Protein AF-A0A7K4CYC1-F1 (afdb_monomer_lite)

Secondary structure (DSSP, 8-state):
---SSSSTTTEEEEE--GGGHHHHHHHHHHHHHHHT----GGG--HHHHTTT--TT-----EEEEE-

Structure (mmCIF, N/CA/C/O backbone):
data_AF-A0A7K4CYC1-F1
#
_entry.id   AF-A0A7K4CYC1-F1
#
loop_
_atom_site.group_PDB
_atom_site.id
_atom_site.type_symbol
_atom_site.label_atom_id
_atom_site.label_alt_id
_atom_site.label_comp_id
_atom_site.label_asym_id
_atom_site.label_entity_id
_atom_site.label_seq_id
_atom_site.pdbx_PDB_ins_code
_atom_site.Cartn_x
_atom_site.Cartn_y
_atom_site.Cartn_z
_atom_site.occupancy
_atom_site.B_iso_or_equiv
_atom_site.auth_seq_id
_atom_site.auth_comp_id
_atom_site.auth_asym_id
_atom_site.auth_atom_id
_atom_site.pdbx_PDB_model_num
ATOM 1 N N . MET A 1 1 ? -2.916 -10.966 32.720 1.00 45.50 1 MET A N 1
ATOM 2 C CA . MET A 1 1 ? -2.931 -11.467 31.333 1.00 45.50 1 MET A CA 1
ATOM 3 C C . MET A 1 1 ? -4.331 -11.231 30.794 1.00 45.50 1 MET A C 1
ATOM 5 O O . MET A 1 1 ? -5.115 -12.153 30.811 1.00 45.50 1 MET A O 1
ATOM 9 N N . GLU A 1 2 ? -4.672 -10.001 30.408 1.00 46.41 2 GLU A N 1
ATOM 10 C CA . GLU A 1 2 ? -5.971 -9.681 29.790 1.00 46.41 2 GLU A CA 1
ATOM 11 C C . GLU A 1 2 ? -5.771 -8.463 28.881 1.00 46.41 2 GLU A C 1
ATOM 13 O O . GLU A 1 2 ? -5.678 -7.329 29.342 1.00 46.41 2 GLU A O 1
ATOM 18 N N . LYS A 1 3 ? -5.590 -8.707 27.583 1.00 47.91 3 LYS A N 1
ATOM 19 C CA . LYS A 1 3 ? -5.612 -7.676 26.529 1.00 47.91 3 LYS A CA 1
ATOM 20 C C . LYS A 1 3 ? -6.328 -8.193 25.270 1.00 47.91 3 LYS A C 1
ATOM 22 O O . LYS A 1 3 ? -6.067 -7.701 24.180 1.00 47.91 3 LYS A O 1
ATOM 27 N N . SER A 1 4 ? -7.184 -9.212 25.388 1.00 53.03 4 SER A N 1
ATOM 28 C CA . SER A 1 4 ? -7.836 -9.818 24.216 1.00 53.03 4 SER A CA 1
ATOM 29 C C . SER A 1 4 ? -9.205 -9.225 23.877 1.00 53.03 4 SER A C 1
ATOM 31 O O . SER A 1 4 ? -9.604 -9.303 22.722 1.00 53.03 4 SER A O 1
ATOM 33 N N . ASP A 1 5 ? -9.896 -8.577 24.821 1.00 53.97 5 ASP A N 1
ATOM 34 C CA . ASP A 1 5 ? -11.339 -8.320 24.656 1.00 53.97 5 ASP A CA 1
ATOM 35 C C . ASP A 1 5 ? -11.714 -6.889 24.220 1.00 53.97 5 ASP A C 1
ATOM 37 O O . ASP A 1 5 ? -12.882 -6.614 23.962 1.00 53.97 5 ASP A O 1
ATOM 41 N N . SER A 1 6 ? -10.762 -5.957 24.069 1.00 57.50 6 SER A N 1
ATOM 42 C CA . SER A 1 6 ? -11.092 -4.540 23.809 1.00 57.50 6 SER A CA 1
ATOM 43 C C . SER A 1 6 ? -11.074 -4.095 22.339 1.00 57.50 6 SER A C 1
ATOM 45 O O . SER A 1 6 ? -11.286 -2.913 22.076 1.00 57.50 6 SER A O 1
ATOM 47 N N . LEU A 1 7 ? -10.784 -4.982 21.380 1.00 55.56 7 LEU A N 1
ATOM 48 C CA . LEU A 1 7 ? -10.614 -4.601 19.964 1.00 55.56 7 LEU A CA 1
ATOM 49 C C . LEU A 1 7 ? -11.770 -5.038 19.055 1.00 55.56 7 LEU A C 1
ATOM 51 O O . LEU A 1 7 ? -11.962 -4.448 17.996 1.00 55.56 7 LEU A O 1
ATOM 55 N N . ALA A 1 8 ? -12.587 -6.012 19.466 1.00 55.72 8 ALA A N 1
ATOM 56 C CA . ALA A 1 8 ? -13.632 -6.580 18.608 1.00 55.72 8 ALA A CA 1
ATOM 57 C C . ALA A 1 8 ? -14.722 -5.567 18.190 1.00 55.72 8 ALA A C 1
ATOM 5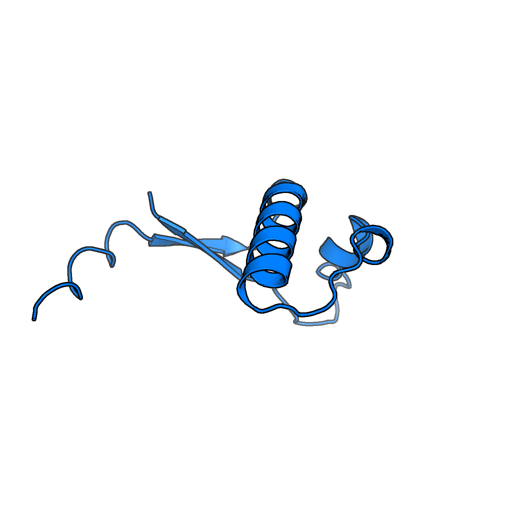9 O O . ALA A 1 8 ? -15.360 -5.752 17.160 1.00 55.72 8 ALA A O 1
ATOM 60 N N . GLY A 1 9 ? -14.910 -4.483 18.955 1.00 61.00 9 GLY A N 1
ATOM 61 C CA . GLY A 1 9 ? -15.863 -3.409 18.645 1.00 61.00 9 GLY A CA 1
ATOM 62 C C . GLY A 1 9 ? -15.287 -2.205 17.889 1.00 61.00 9 GLY A C 1
ATOM 63 O O . GLY A 1 9 ? -16.034 -1.268 17.633 1.00 61.00 9 GLY A O 1
ATOM 64 N N . LYS A 1 10 ? -13.985 -2.197 17.569 1.00 77.81 10 LYS A N 1
ATOM 65 C CA . LYS A 1 10 ? -13.285 -1.047 16.962 1.00 77.81 10 LYS A CA 1
ATOM 66 C C . LYS A 1 10 ? -12.491 -1.388 15.703 1.00 77.81 10 LYS A C 1
ATOM 68 O O . LYS A 1 10 ? -11.806 -0.529 15.179 1.00 77.81 10 LYS A O 1
ATOM 73 N N . VAL A 1 11 ? -12.516 -2.632 15.225 1.00 82.06 11 VAL A N 1
ATOM 74 C CA . VAL A 1 11 ? -11.750 -3.018 14.032 1.00 82.06 11 VAL A CA 1
ATOM 75 C C . VAL A 1 11 ? -12.663 -3.027 12.811 1.00 82.06 11 VAL A C 1
ATOM 77 O O . VAL A 1 11 ? -13.553 -3.871 12.705 1.00 82.06 11 VAL A O 1
ATOM 80 N N . LEU A 1 12 ? -12.425 -2.114 11.870 1.00 84.12 12 LEU A N 1
ATOM 81 C CA . LEU A 1 12 ? -13.073 -2.106 10.563 1.00 84.12 12 LEU A CA 1
ATOM 82 C C . LEU A 1 12 ? -12.242 -2.934 9.578 1.00 84.12 12 LEU A C 1
ATOM 84 O O . LEU A 1 12 ? -11.056 -2.686 9.368 1.00 84.12 12 LEU A O 1
ATOM 88 N N . VAL A 1 13 ? -12.881 -3.918 8.945 1.00 84.06 13 VAL A N 1
ATOM 89 C CA . VAL A 1 13 ? -12.266 -4.744 7.900 1.00 84.06 13 VAL A CA 1
ATOM 90 C C . VAL A 1 13 ? -12.793 -4.289 6.544 1.00 84.06 13 VAL A C 1
ATOM 92 O O . VAL A 1 13 ? -13.999 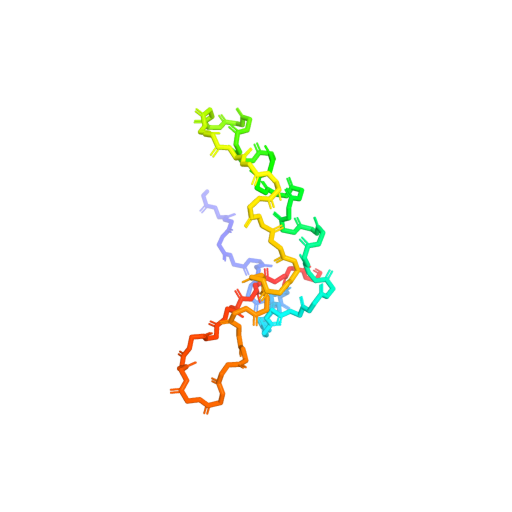-4.334 6.296 1.00 84.06 13 VAL A O 1
ATOM 95 N N . ARG A 1 14 ? -11.903 -3.849 5.652 1.00 85.88 14 ARG A N 1
ATOM 96 C CA . ARG A 1 14 ? -12.280 -3.331 4.328 1.00 85.88 14 ARG A CA 1
ATOM 97 C C . ARG A 1 14 ? -11.300 -3.729 3.234 1.00 85.88 14 ARG A C 1
ATOM 99 O O . ARG A 1 14 ? -10.157 -4.095 3.490 1.00 85.88 14 ARG A O 1
ATOM 106 N N . ASN A 1 15 ? -11.743 -3.595 1.988 1.00 83.06 15 ASN A N 1
ATOM 107 C CA . ASN A 1 15 ? -10.863 -3.750 0.835 1.00 83.06 15 ASN A CA 1
ATOM 108 C C . ASN A 1 15 ? -9.764 -2.683 0.846 1.00 83.06 15 ASN A C 1
ATOM 110 O O . ASN A 1 15 ? -10.011 -1.520 1.191 1.00 83.06 15 ASN A O 1
ATOM 114 N N . TYR A 1 16 ? -8.579 -3.090 0.399 1.00 81.50 16 TYR A N 1
ATOM 115 C CA . TYR A 1 16 ? -7.479 -2.187 0.100 1.00 81.50 16 TYR A CA 1
ATOM 116 C C . TYR A 1 16 ? -7.885 -1.191 -0.993 1.00 81.50 16 TYR A C 1
ATOM 118 O O . TYR A 1 16 ? -8.472 -1.559 -2.016 1.00 81.50 16 TYR A O 1
ATOM 126 N N . ARG A 1 17 ? -7.581 0.082 -0.773 1.00 81.69 17 ARG A N 1
ATOM 127 C CA . ARG A 1 17 ? -7.886 1.207 -1.659 1.00 81.69 17 ARG A CA 1
ATOM 128 C C . ARG A 1 17 ? -6.589 1.808 -2.175 1.00 81.69 17 ARG A C 1
ATOM 130 O O . ARG A 1 17 ? -5.546 1.712 -1.541 1.00 81.69 17 ARG A O 1
ATOM 137 N N . LYS A 1 18 ? -6.671 2.538 -3.290 1.00 79.25 18 LYS A N 1
ATOM 138 C CA . LYS A 1 18 ? -5.524 3.299 -3.810 1.00 79.25 18 LYS A CA 1
ATOM 139 C C . LYS A 1 18 ? -4.941 4.263 -2.759 1.00 79.25 18 LYS A C 1
ATOM 141 O O . LYS A 1 18 ? -3.734 4.453 -2.716 1.00 79.25 18 LYS A O 1
ATOM 146 N N . SER A 1 19 ? -5.786 4.828 -1.894 1.00 83.31 19 SER A N 1
ATOM 147 C CA . SER A 1 19 ? -5.371 5.717 -0.801 1.00 83.31 19 SER A CA 1
ATOM 148 C C . SER A 1 19 ? -4.482 5.048 0.254 1.00 83.31 19 SER A C 1
ATOM 150 O O . SER A 1 19 ? -3.757 5.752 0.944 1.00 83.31 19 SER A O 1
ATOM 152 N N . ASP A 1 20 ? -4.506 3.717 0.377 1.00 82.06 20 ASP A N 1
ATOM 153 C CA . ASP A 1 20 ? -3.706 2.983 1.371 1.00 82.06 20 ASP A CA 1
ATOM 154 C C . ASP A 1 20 ? -2.248 2.781 0.922 1.00 82.06 20 ASP A C 1
ATOM 156 O O . ASP A 1 20 ? -1.405 2.319 1.695 1.00 82.06 20 ASP A O 1
ATOM 160 N N . TYR A 1 21 ? -1.943 3.119 -0.334 1.00 83.25 21 TYR A N 1
ATOM 161 C CA . TYR A 1 21 ? -0.655 2.875 -0.973 1.00 83.25 21 TYR A CA 1
ATOM 162 C C . TYR A 1 21 ? 0.516 3.518 -0.234 1.00 83.25 21 TYR A C 1
ATOM 164 O O . TYR A 1 21 ? 1.443 2.817 0.170 1.00 83.25 21 TYR A O 1
ATOM 172 N N . GLU A 1 22 ? 0.451 4.824 0.017 1.00 86.81 22 GLU A N 1
ATOM 173 C CA . GLU A 1 22 ? 1.537 5.539 0.698 1.00 86.81 22 GLU A CA 1
ATOM 174 C C . GLU A 1 22 ? 1.761 5.017 2.122 1.00 86.81 22 GLU A C 1
ATOM 176 O O . GLU A 1 22 ? 2.901 4.777 2.520 1.00 86.81 22 GLU A O 1
ATOM 181 N N . ALA A 1 23 ? 0.677 4.741 2.858 1.00 87.25 23 ALA A N 1
ATOM 182 C CA . ALA A 1 23 ? 0.754 4.150 4.194 1.00 87.25 23 ALA A CA 1
ATOM 183 C C . ALA A 1 23 ? 1.399 2.753 4.170 1.00 87.25 23 ALA A C 1
ATOM 185 O O . ALA A 1 23 ? 2.182 2.404 5.049 1.00 87.25 23 ALA A O 1
ATOM 186 N N . THR A 1 24 ? 1.130 1.966 3.126 1.00 85.81 24 THR A N 1
ATOM 187 C CA . THR A 1 24 ? 1.740 0.642 2.939 1.00 85.81 24 THR A CA 1
ATOM 188 C C . THR A 1 24 ? 3.232 0.738 2.644 1.00 85.81 24 THR A C 1
ATOM 190 O O . THR A 1 24 ? 4.006 -0.056 3.174 1.00 85.81 24 THR A O 1
ATOM 193 N N . LEU A 1 25 ? 3.662 1.700 1.821 1.00 87.88 25 LEU A N 1
ATOM 194 C CA . LEU A 1 25 ? 5.087 1.906 1.545 1.00 87.88 25 LEU A CA 1
ATOM 195 C C . LEU A 1 25 ? 5.845 2.362 2.792 1.00 87.88 25 LEU A C 1
ATOM 197 O O . LEU A 1 25 ? 6.966 1.904 3.005 1.00 87.88 25 LEU A O 1
ATOM 201 N N . ALA A 1 26 ? 5.239 3.236 3.602 1.00 90.25 26 ALA A N 1
ATOM 202 C CA . ALA A 1 26 ? 5.808 3.662 4.877 1.00 90.25 26 ALA A CA 1
ATOM 203 C C . ALA A 1 26 ? 5.991 2.465 5.821 1.00 90.25 26 ALA A C 1
ATOM 205 O O . ALA A 1 26 ? 7.102 2.210 6.277 1.00 90.25 26 ALA A O 1
ATOM 206 N N . LEU A 1 27 ? 4.941 1.655 5.997 1.00 87.56 27 LEU A N 1
ATOM 207 C CA . LEU A 1 27 ? 4.998 0.443 6.814 1.00 87.56 27 LEU A CA 1
ATOM 208 C C . LEU A 1 27 ? 6.068 -0.543 6.313 1.00 87.56 27 LEU A C 1
ATOM 210 O O . LEU A 1 27 ? 6.841 -1.077 7.098 1.00 87.56 27 LEU A O 1
ATOM 214 N N . MET A 1 28 ? 6.151 -0.784 5.004 1.00 86.69 28 MET A N 1
ATOM 215 C CA . MET A 1 28 ? 7.153 -1.695 4.437 1.00 86.69 28 MET A CA 1
ATOM 216 C C . MET A 1 28 ? 8.586 -1.195 4.637 1.00 86.69 28 MET A C 1
ATOM 218 O O . MET A 1 28 ? 9.478 -2.013 4.861 1.00 86.69 28 MET A O 1
ATOM 222 N N . ALA A 1 29 ? 8.809 0.121 4.586 1.00 89.75 29 ALA A N 1
ATOM 223 C CA . ALA A 1 29 ? 10.104 0.715 4.896 1.00 89.75 29 ALA A CA 1
ATOM 224 C C . ALA A 1 29 ? 10.475 0.511 6.376 1.00 89.75 29 ALA A C 1
ATOM 226 O O . ALA A 1 29 ? 11.579 0.054 6.662 1.00 89.75 29 ALA A O 1
ATOM 227 N N . GLU A 1 30 ? 9.539 0.748 7.299 1.00 92.19 30 GLU A N 1
ATOM 228 C CA . GLU A 1 30 ? 9.748 0.517 8.738 1.00 92.19 30 GLU A CA 1
ATOM 229 C C . GLU A 1 30 ? 10.042 -0.957 9.050 1.00 92.19 30 GLU A C 1
ATOM 231 O O . GLU A 1 30 ? 10.965 -1.273 9.804 1.00 92.19 30 GLU A O 1
ATOM 236 N N . ILE A 1 31 ? 9.290 -1.883 8.447 1.00 89.38 31 ILE A N 1
ATOM 237 C CA . ILE A 1 31 ? 9.499 -3.325 8.630 1.00 89.38 31 ILE A CA 1
ATOM 238 C C . ILE A 1 31 ? 10.855 -3.738 8.023 1.00 89.38 31 ILE A C 1
ATOM 240 O O . ILE A 1 31 ? 11.583 -4.521 8.632 1.00 89.38 31 ILE A O 1
ATOM 244 N N . SER A 1 32 ? 11.231 -3.185 6.864 1.00 90.75 32 SER A N 1
ATOM 245 C CA . SER A 1 32 ? 12.527 -3.432 6.213 1.00 90.75 32 SER A CA 1
ATOM 246 C C . SER A 1 32 ? 13.700 -3.032 7.096 1.00 90.75 32 SER A C 1
ATOM 248 O O . SER A 1 32 ? 14.637 -3.816 7.241 1.00 90.75 32 SER A O 1
ATOM 250 N N . GLU A 1 33 ? 13.621 -1.865 7.729 1.00 91.50 33 GLU A N 1
ATOM 251 C CA . GLU A 1 33 ? 14.619 -1.401 8.690 1.00 91.50 33 GLU A CA 1
ATOM 252 C C . GLU A 1 33 ? 14.638 -2.293 9.940 1.00 91.50 33 GLU A C 1
ATOM 254 O O . GLU A 1 33 ? 15.684 -2.824 10.315 1.00 91.50 33 GLU A O 1
ATOM 259 N N . THR A 1 34 ? 13.465 -2.543 10.527 1.00 95.31 34 THR A N 1
ATOM 260 C CA . THR A 1 34 ? 13.322 -3.296 11.785 1.00 95.31 34 THR A CA 1
ATOM 261 C C . THR A 1 34 ? 13.830 -4.733 11.671 1.00 95.31 34 THR A C 1
ATOM 263 O O . THR A 1 34 ? 14.473 -5.244 12.587 1.00 95.31 34 THR A O 1
ATOM 266 N N . PHE A 1 35 ? 13.549 -5.400 10.552 1.00 93.88 35 PHE A N 1
ATOM 267 C CA . PHE A 1 35 ? 13.878 -6.812 10.342 1.00 93.88 35 PHE A CA 1
ATOM 268 C C . PHE A 1 35 ? 15.019 -7.026 9.341 1.00 93.88 35 PHE A C 1
ATOM 270 O O . PHE A 1 35 ? 15.330 -8.167 9.003 1.00 93.88 35 PHE A O 1
ATOM 277 N N . SER A 1 36 ? 15.662 -5.945 8.885 1.00 89.25 36 SER A N 1
ATOM 278 C CA . SER A 1 36 ? 16.838 -5.968 8.005 1.00 89.25 36 SER A CA 1
ATOM 279 C C . SER A 1 36 ? 16.660 -6.789 6.716 1.00 89.25 36 SER A C 1
ATOM 281 O O . SER A 1 36 ? 17.594 -7.454 6.263 1.00 89.25 36 SER A O 1
ATOM 283 N N . PHE A 1 37 ? 15.477 -6.749 6.094 1.00 87.25 37 PHE A N 1
ATOM 284 C CA . PHE A 1 37 ? 15.288 -7.280 4.735 1.00 87.25 37 PHE A CA 1
ATOM 285 C C . PHE A 1 37 ? 15.327 -6.157 3.704 1.00 87.25 37 PHE A C 1
ATOM 287 O O . PHE A 1 37 ? 15.026 -5.005 3.998 1.00 87.25 37 PHE A O 1
ATOM 294 N N . TYR A 1 38 ? 15.666 -6.498 2.463 1.00 85.31 38 TYR A N 1
ATOM 295 C CA . TYR A 1 38 ? 15.746 -5.531 1.375 1.00 85.31 38 TYR A CA 1
ATOM 296 C C . TYR A 1 38 ? 14.355 -5.124 0.865 1.00 85.31 38 TYR A C 1
ATOM 298 O O . TYR A 1 38 ? 13.604 -5.959 0.354 1.00 85.31 38 TYR A O 1
ATOM 306 N N . PHE A 1 39 ? 14.043 -3.830 0.948 1.00 85.50 39 PHE A N 1
ATOM 307 C CA . PHE A 1 39 ? 12.857 -3.219 0.353 1.00 85.50 39 PHE A CA 1
ATOM 308 C C . PHE A 1 39 ? 13.255 -2.185 -0.705 1.00 85.50 39 PHE A C 1
ATOM 310 O O . PHE A 1 39 ? 13.954 -1.215 -0.427 1.00 85.50 39 PHE A O 1
ATOM 317 N N . ASP A 1 40 ? 12.787 -2.394 -1.936 1.00 85.06 40 ASP A N 1
ATOM 318 C CA . ASP A 1 40 ? 13.027 -1.503 -3.073 1.00 85.06 40 ASP A CA 1
ATOM 319 C C . ASP A 1 40 ? 11.729 -0.806 -3.472 1.00 85.06 40 ASP A C 1
ATOM 321 O O . ASP A 1 40 ? 10.906 -1.367 -4.203 1.00 85.06 40 ASP A O 1
ATOM 325 N N . LYS A 1 41 ? 11.560 0.434 -3.005 1.00 81.88 41 LYS A N 1
ATOM 326 C CA . LYS A 1 41 ? 10.364 1.248 -3.263 1.00 81.88 41 LYS A CA 1
ATOM 327 C C . LYS A 1 41 ? 10.070 1.402 -4.761 1.00 81.88 41 LYS A C 1
ATOM 329 O O . LYS A 1 41 ? 8.907 1.484 -5.132 1.00 81.88 41 LYS A O 1
ATOM 334 N N . SER A 1 42 ? 11.084 1.393 -5.632 1.00 81.69 42 SER A N 1
ATOM 335 C CA . SER A 1 42 ? 10.898 1.598 -7.079 1.00 81.69 42 SER A CA 1
ATOM 336 C C . SER A 1 4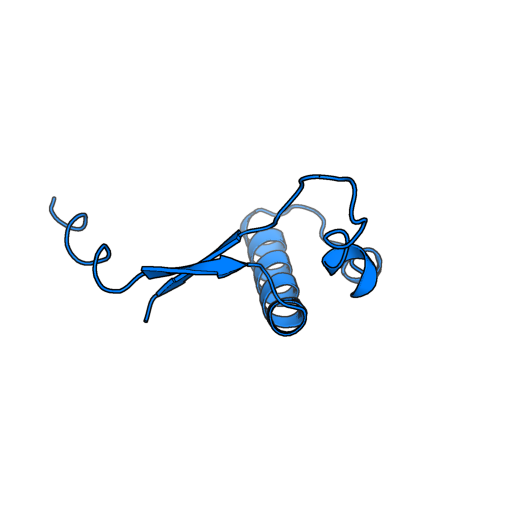2 ? 10.179 0.435 -7.776 1.00 81.69 42 SER A C 1
ATOM 338 O O . SER A 1 42 ? 9.549 0.625 -8.817 1.00 81.69 42 SER A O 1
ATOM 340 N N . LYS A 1 43 ? 10.233 -0.767 -7.187 1.00 78.00 43 LYS A N 1
ATOM 341 C CA . LYS A 1 43 ? 9.545 -1.971 -7.688 1.00 78.00 43 LYS A CA 1
ATOM 342 C C . LYS A 1 43 ? 8.088 -2.053 -7.253 1.00 78.00 43 LYS A C 1
ATOM 344 O O . LYS A 1 43 ? 7.323 -2.841 -7.811 1.00 78.00 43 LYS A O 1
ATOM 349 N N . TRP A 1 44 ? 7.704 -1.249 -6.270 1.00 74.75 44 TRP A N 1
ATOM 350 C CA . TRP A 1 44 ? 6.327 -1.092 -5.850 1.00 74.75 44 TRP A CA 1
ATOM 351 C C . TRP A 1 44 ? 5.760 0.051 -6.679 1.00 74.75 44 TRP A C 1
ATOM 353 O O . TRP A 1 44 ? 6.060 1.211 -6.435 1.00 74.75 44 TRP A O 1
ATOM 363 N N . THR A 1 45 ? 5.025 -0.280 -7.739 1.00 68.88 45 THR A N 1
ATOM 364 C CA . THR A 1 45 ? 4.290 0.714 -8.527 1.00 68.88 45 THR A CA 1
ATOM 365 C C . THR A 1 45 ? 2.874 0.849 -7.969 1.00 68.88 45 THR A C 1
ATOM 367 O O . THR A 1 45 ? 2.297 -0.138 -7.511 1.00 68.88 45 THR A O 1
ATOM 370 N N . GLU A 1 46 ? 2.254 2.031 -8.064 1.00 63.84 46 GLU A N 1
ATOM 371 C CA . GLU A 1 46 ? 0.836 2.211 -7.686 1.00 63.84 46 GLU A CA 1
ATOM 372 C C . GLU A 1 46 ? -0.074 1.202 -8.407 1.00 63.84 46 GLU A C 1
ATOM 374 O O . GLU A 1 46 ? -1.029 0.676 -7.839 1.00 63.84 46 GLU A O 1
ATOM 379 N N . SER A 1 47 ? 0.264 0.882 -9.661 1.00 60.47 47 SER A N 1
ATOM 380 C CA . SER A 1 47 ? -0.407 -0.134 -10.473 1.00 60.47 47 SER A CA 1
ATOM 381 C C . SER A 1 47 ? -0.157 -1.571 -9.992 1.00 60.47 47 SER A C 1
ATOM 383 O O . SER A 1 47 ? -1.024 -2.425 -10.160 1.00 60.47 47 SER A O 1
ATOM 385 N N . ALA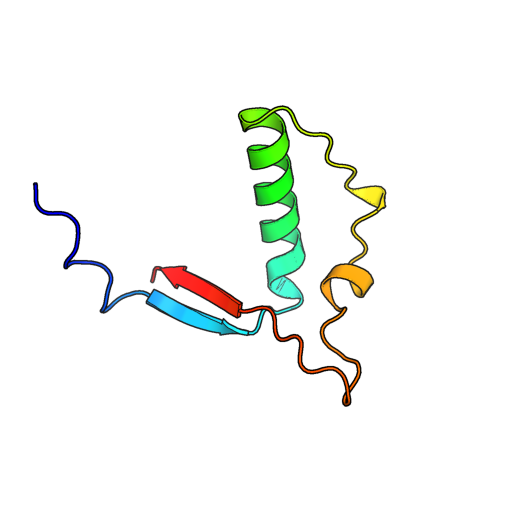 A 1 48 ? 0.994 -1.852 -9.372 1.00 57.12 48 ALA A N 1
ATOM 386 C CA . ALA A 1 48 ? 1.292 -3.128 -8.725 1.00 57.12 48 ALA A CA 1
ATOM 387 C C . ALA A 1 48 ? 0.580 -3.255 -7.369 1.00 57.12 48 ALA A C 1
ATOM 389 O O . ALA A 1 48 ? 0.106 -4.345 -7.052 1.00 57.12 48 ALA A O 1
ATOM 390 N N . GLY A 1 49 ? 0.412 -2.148 -6.634 1.00 51.47 49 GLY A N 1
ATOM 391 C CA . GLY A 1 49 ? -0.515 -2.047 -5.497 1.00 51.47 49 GLY A CA 1
ATOM 392 C C . GLY A 1 49 ? -1.982 -2.243 -5.914 1.00 51.47 49 GLY A C 1
ATOM 393 O O . GLY A 1 49 ? -2.788 -2.770 -5.154 1.00 51.47 49 GLY A O 1
ATOM 394 N N . LEU A 1 50 ? -2.301 -1.918 -7.171 1.00 51.69 50 LEU A N 1
ATOM 395 C CA . LEU A 1 50 ? -3.571 -2.178 -7.856 1.00 51.69 50 LEU A CA 1
ATOM 396 C C . LEU A 1 50 ? -3.608 -3.504 -8.640 1.00 51.69 50 LEU A C 1
ATOM 398 O O . LEU A 1 50 ? -4.526 -3.690 -9.445 1.00 51.69 50 LEU A O 1
ATOM 402 N N . ARG A 1 51 ? -2.743 -4.498 -8.360 1.00 50.59 51 ARG A N 1
ATOM 403 C CA . ARG A 1 51 ? -2.944 -5.905 -8.817 1.00 50.59 51 ARG A CA 1
ATOM 404 C C . ARG A 1 51 ? -4.185 -6.584 -8.190 1.00 50.59 51 ARG A C 1
ATOM 406 O O . ARG A 1 51 ? -4.246 -7.799 -8.049 1.00 50.59 51 ARG A O 1
ATOM 413 N N . LEU A 1 52 ? -5.179 -5.765 -7.869 1.00 49.19 52 LEU A N 1
ATOM 414 C CA . LEU A 1 52 ? -6.536 -6.029 -7.432 1.00 49.19 52 LEU A CA 1
ATOM 415 C C . LEU A 1 52 ? -7.579 -5.947 -8.552 1.00 49.19 52 LEU A C 1
ATOM 417 O O . LEU A 1 52 ? -8.744 -6.196 -8.278 1.00 49.19 52 LEU A O 1
ATOM 421 N N . PHE A 1 53 ? -7.231 -5.608 -9.796 1.00 44.94 53 PHE A N 1
ATOM 422 C CA . PHE A 1 53 ? -8.264 -5.403 -10.821 1.00 44.94 53 PHE A CA 1
ATOM 423 C C . PHE A 1 53 ? -7.954 -6.090 -12.149 1.00 44.94 53 PHE A C 1
ATOM 425 O O . PHE A 1 53 ? -7.901 -5.466 -13.204 1.00 44.94 53 PHE A O 1
ATOM 432 N N . GLN A 1 54 ? -7.824 -7.416 -12.110 1.00 44.38 54 GLN A N 1
ATOM 433 C CA . GLN A 1 54 ? -8.305 -8.230 -13.225 1.00 44.38 54 GLN A CA 1
ATOM 434 C C . GLN A 1 54 ? -9.643 -8.841 -12.783 1.00 44.38 54 GLN A C 1
ATOM 436 O O . GLN A 1 54 ? -9.631 -9.625 -11.834 1.00 44.38 54 GLN A O 1
ATOM 441 N N . PRO A 1 55 ? -10.779 -8.539 -13.443 1.00 46.06 55 PRO A N 1
ATOM 442 C CA . PRO A 1 55 ? -12.114 -9.032 -13.066 1.00 46.06 55 PRO A CA 1
ATOM 443 C C . PRO A 1 55 ? -12.293 -10.567 -13.043 1.00 46.06 55 PRO A C 1
ATOM 445 O O . PRO A 1 55 ? -13.403 -11.040 -12.834 1.00 46.06 55 PRO A O 1
ATOM 448 N N . GLY A 1 56 ? -11.227 -11.346 -13.270 1.00 48.19 56 GLY A N 1
ATOM 449 C CA . GLY A 1 56 ? -11.213 -12.810 -13.229 1.00 48.19 56 GLY A CA 1
ATOM 450 C C . GLY A 1 56 ? -10.235 -13.438 -12.224 1.00 48.19 56 GLY A C 1
ATOM 451 O O . GLY A 1 56 ? -10.214 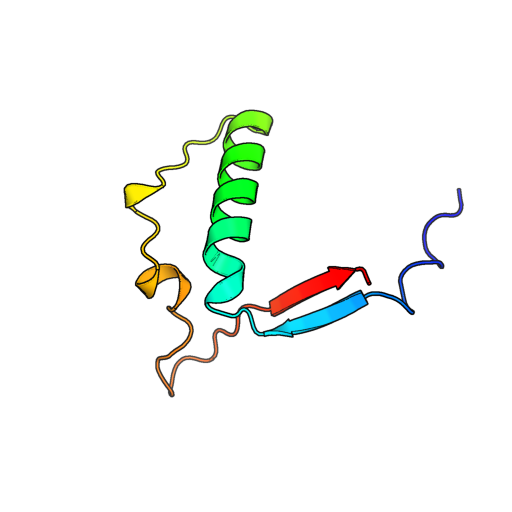-14.660 -12.122 1.00 48.19 56 GLY A O 1
ATOM 452 N N . TYR A 1 57 ? -9.436 -12.662 -11.476 1.00 50.59 57 TYR A N 1
ATOM 453 C CA . TYR A 1 57 ? -8.496 -13.206 -10.484 1.00 50.59 57 TYR A CA 1
ATOM 454 C C . TYR A 1 57 ? -8.869 -12.760 -9.066 1.00 50.59 57 TYR A C 1
ATOM 456 O O . TYR A 1 57 ? -8.693 -11.614 -8.668 1.00 50.59 57 TYR A O 1
ATOM 464 N N . SER A 1 58 ? -9.378 -13.718 -8.298 1.00 50.31 58 SER A N 1
ATOM 465 C CA . SER A 1 58 ? -9.976 -13.639 -6.960 1.00 50.31 58 SER A CA 1
ATOM 466 C C . SER A 1 58 ? -9.013 -13.291 -5.809 1.00 50.31 58 SER A C 1
ATOM 468 O O . SER A 1 58 ? -9.093 -13.891 -4.736 1.00 50.31 58 SER A O 1
ATOM 470 N N . ARG A 1 59 ? -8.053 -12.381 -6.003 1.00 55.66 59 ARG A N 1
ATOM 471 C CA . ARG A 1 59 ? -7.117 -11.974 -4.941 1.00 55.66 59 ARG A CA 1
ATOM 472 C C . ARG A 1 59 ? -7.464 -10.581 -4.446 1.00 55.66 59 ARG A C 1
ATOM 474 O O . ARG A 1 59 ? -6.948 -9.595 -4.954 1.00 55.66 59 ARG A O 1
ATOM 481 N N . THR A 1 60 ? -8.346 -10.532 -3.454 1.00 64.75 60 THR A N 1
ATOM 482 C CA . THR A 1 60 ? -8.687 -9.313 -2.718 1.00 64.75 60 THR A CA 1
ATOM 483 C C . THR A 1 60 ? -7.708 -9.121 -1.562 1.00 64.75 60 THR 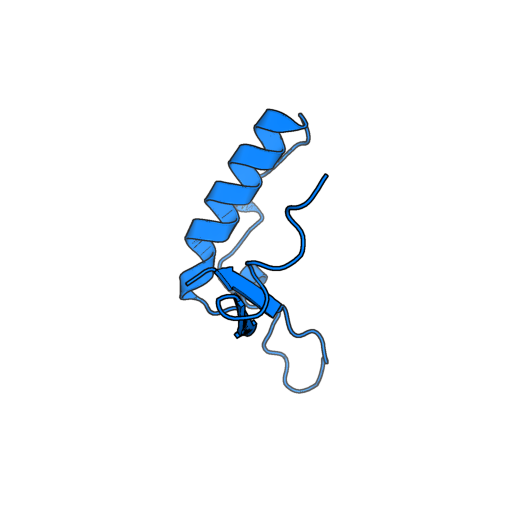A C 1
ATOM 485 O O . THR A 1 60 ? -7.587 -9.993 -0.706 1.00 64.75 60 THR A O 1
ATOM 488 N N . THR A 1 61 ? -7.018 -7.982 -1.519 1.00 73.81 61 THR A N 1
ATOM 489 C CA . THR A 1 61 ? -6.225 -7.563 -0.361 1.00 73.81 61 THR A CA 1
ATOM 490 C C . THR A 1 61 ? -7.162 -6.863 0.611 1.00 73.81 61 THR A C 1
ATOM 492 O O . THR A 1 61 ? -7.888 -5.942 0.227 1.00 73.81 61 THR A O 1
ATOM 495 N N . ILE A 1 62 ? -7.152 -7.311 1.862 1.00 79.19 62 ILE A N 1
ATOM 496 C CA . ILE A 1 62 ? -8.006 -6.801 2.934 1.00 79.19 62 ILE A CA 1
ATOM 497 C C . ILE A 1 62 ? -7.125 -6.063 3.943 1.00 79.19 62 ILE A C 1
ATOM 499 O O . ILE A 1 62 ? -6.029 -6.521 4.262 1.00 79.19 62 ILE A O 1
ATOM 503 N N . VAL A 1 63 ? -7.615 -4.929 4.434 1.00 81.88 63 VAL A N 1
ATOM 504 C CA . VAL A 1 63 ? -7.007 -4.137 5.506 1.00 81.88 63 VAL A CA 1
ATOM 505 C C . VAL A 1 63 ? -7.919 -4.204 6.723 1.00 81.88 63 VAL A C 1
ATOM 507 O O . VAL A 1 63 ? -9.139 -4.085 6.592 1.00 81.88 63 VAL A O 1
ATOM 510 N N . ALA A 1 64 ? -7.319 -4.400 7.894 1.00 84.75 64 ALA A N 1
ATOM 511 C CA . ALA A 1 64 ? -7.972 -4.213 9.180 1.00 84.75 64 ALA A CA 1
ATOM 512 C C . ALA A 1 64 ? -7.431 -2.919 9.795 1.00 84.75 64 ALA A C 1
ATOM 514 O O . ALA A 1 64 ? -6.220 -2.788 9.970 1.00 84.75 64 ALA A O 1
ATOM 515 N N . GLU A 1 65 ? -8.311 -1.969 10.091 1.00 80.50 65 GLU A N 1
ATOM 516 C CA . GLU A 1 65 ? -7.963 -0.705 10.745 1.00 80.50 65 GLU A CA 1
ATOM 517 C C . GLU A 1 65 ? -8.705 -0.579 12.074 1.00 80.50 65 GLU A C 1
ATOM 519 O O . GLU A 1 65 ? -9.818 -1.082 12.216 1.00 80.50 65 GLU A O 1
ATOM 524 N N . VAL A 1 66 ? -8.051 0.027 13.064 1.00 82.44 66 VAL A N 1
ATOM 525 C CA . VAL A 1 66 ? -8.643 0.291 14.379 1.00 82.44 66 VAL A CA 1
ATOM 526 C C . VAL A 1 66 ? -9.208 1.710 14.361 1.00 82.44 66 VAL A C 1
ATOM 528 O O . VAL A 1 66 ? -8.486 2.631 13.983 1.00 82.44 66 VAL A O 1
ATOM 531 N N . ASP A 1 67 ? -10.468 1.854 14.758 1.00 63.22 67 ASP A N 1
ATOM 532 C CA . ASP A 1 67 ? -11.188 3.118 14.965 1.00 63.22 67 ASP A CA 1
ATOM 533 C C . ASP A 1 67 ? -10.769 3.810 16.279 1.00 63.22 67 ASP A C 1
ATOM 535 O O . ASP A 1 67 ? -10.668 3.122 17.335 1.00 63.22 67 ASP A O 1
#

Foldseek 3Di:
DDDPPDQPVFKDKDFDDLVCLVVVLVVVVVCCVVVVPDDDVVVDDSVVVVPVDDPPDPDTDMDIDGD

pLDDT: mean 72.72, std 16.09, range [44.38, 95.31]

Radius of gyration: 15.12 Å; chains: 1; bounding box: 33×19×45 Å

Sequence (67 aa):
MEKSDSLAGKVLVRNYRKSDYEATLALMAEISETFSFYFDKSKWTESAGLRLFQPGYSRTTIVAEVD